Protein AF-A0A7Y2ETM9-F1 (afdb_monomer_lite)

pLDDT: mean 88.71, std 13.22, range [53.47, 98.69]

Radius of gyration: 26.14 Å; chains: 1; bounding box: 44×23×84 Å

Structure (mmCIF, N/CA/C/O backbone):
data_AF-A0A7Y2ETM9-F1
#
_entry.id   AF-A0A7Y2ETM9-F1
#
loop_
_atom_site.group_PDB
_atom_site.id
_atom_site.type_symbol
_atom_site.label_atom_id
_atom_site.label_alt_id
_atom_site.label_comp_id
_atom_site.label_asym_id
_atom_site.label_entity_id
_atom_site.label_seq_id
_atom_site.pdbx_PDB_ins_code
_atom_site.Cartn_x
_atom_site.Cartn_y
_atom_site.Cartn_z
_atom_site.occupancy
_atom_site.B_iso_or_equiv
_atom_site.auth_seq_id
_atom_site.auth_comp_id
_atom_site.auth_asym_id
_atom_site.auth_atom_id
_atom_site.pdbx_PDB_model_num
ATOM 1 N N . MET A 1 1 ? -27.172 3.423 -68.786 1.00 53.47 1 MET A N 1
ATOM 2 C CA . MET A 1 1 ? -26.127 3.683 -67.767 1.00 53.47 1 MET A CA 1
ATOM 3 C C . MET A 1 1 ? -26.675 4.003 -66.363 1.00 53.47 1 MET A C 1
ATOM 5 O O . MET A 1 1 ? -25.874 4.237 -65.476 1.00 53.47 1 MET A O 1
ATOM 9 N N . LEU A 1 2 ? -27.996 3.929 -66.103 1.00 55.03 2 LEU A N 1
ATOM 10 C CA . LEU A 1 2 ? -28.592 4.286 -64.797 1.00 55.03 2 LEU A CA 1
ATOM 11 C C . LEU A 1 2 ? -28.714 3.126 -63.775 1.00 55.03 2 LEU A C 1
ATOM 13 O O . LEU A 1 2 ? -28.946 3.377 -62.601 1.00 55.03 2 LEU A O 1
ATOM 17 N N . LYS A 1 3 ? -28.553 1.858 -64.195 1.00 55.28 3 LYS A N 1
ATOM 18 C CA . LYS A 1 3 ? -28.758 0.668 -63.333 1.00 55.28 3 LYS A CA 1
ATOM 19 C C . LYS A 1 3 ? -27.635 0.392 -62.321 1.00 55.28 3 LYS A C 1
ATOM 21 O O . LYS A 1 3 ? -27.879 -0.335 -61.372 1.00 55.28 3 LYS A O 1
ATOM 26 N N . ARG A 1 4 ? -26.440 0.968 -62.507 1.00 58.94 4 ARG A N 1
ATOM 27 C CA . ARG A 1 4 ? -25.284 0.769 -61.605 1.00 58.94 4 ARG A CA 1
ATOM 28 C C . ARG A 1 4 ? -25.157 1.836 -60.515 1.00 58.94 4 ARG A C 1
ATOM 30 O O . ARG A 1 4 ? -24.371 1.670 -59.595 1.00 58.94 4 ARG A O 1
ATOM 37 N N . LEU A 1 5 ? -25.942 2.913 -60.605 1.00 61.12 5 LEU A N 1
ATOM 38 C CA . LEU A 1 5 ? -25.989 3.982 -59.606 1.00 61.12 5 LEU A CA 1
ATOM 39 C C . LEU A 1 5 ? -26.428 3.489 -58.206 1.00 61.12 5 LEU A C 1
ATOM 41 O O . LEU A 1 5 ? -25.759 3.855 -57.244 1.00 61.12 5 LEU A O 1
ATOM 45 N N . PRO A 1 6 ? -27.470 2.636 -58.054 1.00 69.69 6 PRO A N 1
ATOM 46 C CA . PRO A 1 6 ? -27.851 2.121 -56.735 1.00 69.69 6 PRO A CA 1
ATOM 47 C C . PRO A 1 6 ? -26.841 1.108 -56.175 1.00 69.69 6 PRO A C 1
ATOM 49 O O . PRO A 1 6 ? -26.593 1.104 -54.974 1.00 69.69 6 PRO A O 1
ATOM 52 N N . GLU A 1 7 ? -26.213 0.293 -57.031 1.00 72.75 7 GLU A N 1
ATOM 53 C CA . GLU A 1 7 ? -25.158 -0.650 -56.622 1.00 72.75 7 GLU A CA 1
ATOM 54 C C . GLU A 1 7 ? -23.906 0.095 -56.136 1.00 72.75 7 GLU A C 1
ATOM 56 O O . GLU A 1 7 ? -23.335 -0.248 -55.105 1.00 72.75 7 GLU A O 1
ATOM 61 N N . MET A 1 8 ? -23.518 1.169 -56.830 1.00 74.88 8 MET A N 1
ATOM 62 C CA . MET A 1 8 ? -22.380 2.008 -56.450 1.00 74.88 8 MET A CA 1
ATOM 63 C C . MET A 1 8 ? -22.646 2.791 -55.155 1.00 74.88 8 MET A C 1
ATOM 65 O O . MET A 1 8 ? -21.741 2.944 -54.336 1.00 74.88 8 MET A O 1
ATOM 69 N N . LEU A 1 9 ? -23.889 3.235 -54.936 1.00 80.81 9 LEU A N 1
ATOM 70 C CA . LEU A 1 9 ? -24.309 3.894 -53.696 1.00 80.81 9 LEU A CA 1
ATOM 71 C C . LEU A 1 9 ? -24.274 2.932 -52.500 1.00 80.81 9 LEU A C 1
ATOM 73 O O . LEU A 1 9 ? -23.823 3.313 -51.424 1.00 80.81 9 LEU A O 1
ATOM 77 N N . LEU A 1 10 ? -24.703 1.681 -52.691 1.00 81.44 10 LEU A N 1
ATOM 78 C CA . LEU A 1 10 ? -24.667 0.658 -51.646 1.00 81.44 10 LEU A CA 1
ATOM 79 C C . LEU A 1 10 ? -23.226 0.317 -51.241 1.00 81.44 10 LEU A C 1
ATOM 81 O O . LEU A 1 10 ? -22.927 0.236 -50.053 1.00 81.44 10 LEU A O 1
ATOM 85 N N . VAL A 1 11 ? -22.321 0.179 -52.214 1.00 83.81 11 VAL A N 1
ATOM 86 C CA . VAL A 1 11 ? -20.891 -0.058 -51.950 1.00 83.81 11 VAL A CA 1
ATOM 87 C C . VAL A 1 11 ? -20.263 1.122 -51.204 1.00 83.81 11 VAL A C 1
ATOM 89 O O . VAL A 1 11 ? -19.508 0.909 -50.259 1.00 83.81 11 VAL A O 1
ATOM 92 N N . ALA A 1 12 ? -20.608 2.360 -51.572 1.00 82.75 12 ALA A N 1
ATOM 93 C CA . ALA A 1 12 ? -20.132 3.552 -50.872 1.00 82.75 12 ALA A CA 1
ATOM 94 C C . ALA A 1 12 ? -20.646 3.626 -49.423 1.00 82.75 12 ALA A C 1
ATOM 96 O O . ALA A 1 12 ? -19.886 3.972 -48.519 1.00 82.75 12 ALA A O 1
ATOM 97 N N . LEU A 1 13 ? -21.909 3.254 -49.190 1.00 82.31 13 LEU A N 1
ATOM 98 C CA . LEU A 1 13 ? -22.504 3.231 -47.853 1.00 82.31 13 LEU A CA 1
ATOM 99 C C . LEU A 1 13 ? -21.842 2.172 -46.959 1.00 82.31 13 LEU A C 1
ATOM 101 O O . LEU A 1 13 ? -21.514 2.454 -45.810 1.00 82.31 13 LEU A O 1
ATOM 105 N N . ILE A 1 14 ? -21.580 0.981 -47.505 1.00 81.12 14 ILE A N 1
ATOM 106 C CA . ILE A 1 14 ? -20.857 -0.085 -46.800 1.00 81.12 14 ILE A CA 1
ATOM 107 C C . ILE A 1 14 ? -19.425 0.369 -46.483 1.00 81.12 14 ILE A C 1
ATOM 109 O O . ILE A 1 14 ? -18.984 0.237 -45.344 1.00 81.12 14 ILE A O 1
ATOM 113 N N . ALA A 1 15 ? -18.716 0.978 -47.437 1.00 80.06 15 ALA A N 1
ATOM 114 C CA . ALA A 1 15 ? -17.361 1.483 -47.217 1.00 80.06 15 ALA A CA 1
ATOM 115 C C . ALA A 1 15 ? -17.297 2.546 -46.104 1.00 80.06 15 ALA A C 1
ATOM 117 O O . ALA A 1 15 ? -16.370 2.520 -45.301 1.00 80.06 15 ALA A O 1
ATOM 118 N N . MET A 1 16 ? -18.297 3.429 -45.996 1.00 77.19 16 MET A N 1
ATOM 119 C CA . MET A 1 16 ? -18.363 4.411 -44.905 1.00 77.19 16 MET A CA 1
ATOM 120 C C . MET A 1 16 ? -18.491 3.756 -43.524 1.00 77.19 16 MET A C 1
ATOM 122 O O . MET A 1 16 ? -17.871 4.238 -42.580 1.00 77.19 16 MET A O 1
ATOM 126 N N . THR A 1 17 ? -19.214 2.636 -43.403 1.00 73.88 17 THR A N 1
ATOM 127 C CA . THR A 1 17 ? -19.329 1.924 -42.114 1.00 73.88 17 THR A CA 1
ATOM 128 C C . THR A 1 17 ? -18.024 1.270 -41.656 1.00 73.88 17 THR A C 1
ATOM 130 O O . THR A 1 17 ? -17.819 1.107 -40.456 1.00 73.88 17 THR A O 1
ATOM 133 N N . PHE A 1 18 ? -17.108 0.948 -42.580 1.00 69.88 18 PHE A N 1
ATOM 134 C CA . PHE A 1 18 ? -15.798 0.384 -42.237 1.00 69.88 18 PHE A CA 1
ATOM 135 C C . PHE A 1 18 ? -14.802 1.426 -41.706 1.00 69.88 18 PHE A C 1
ATOM 137 O O . PHE A 1 18 ? -13.885 1.056 -40.982 1.00 69.88 18 PHE A O 1
ATOM 144 N N . VAL A 1 19 ? -14.973 2.715 -42.024 1.00 69.00 19 VAL A N 1
ATOM 145 C CA . VAL A 1 19 ? -14.042 3.773 -41.582 1.00 69.00 19 VAL A CA 1
ATOM 146 C C . VAL A 1 19 ? -14.442 4.352 -40.219 1.00 69.00 19 VAL A C 1
ATOM 148 O O . VAL A 1 19 ? -13.584 4.806 -39.472 1.00 69.00 19 VAL A O 1
ATOM 151 N N . SER A 1 20 ? -15.725 4.286 -39.846 1.00 65.56 20 SER A N 1
ATOM 152 C CA . SER A 1 20 ? -16.228 4.789 -38.557 1.00 65.56 20 SER A CA 1
ATOM 153 C C . SER A 1 20 ? -16.054 3.821 -37.377 1.00 65.56 20 SER A C 1
ATOM 155 O O . SER A 1 20 ? -16.451 4.155 -36.267 1.00 65.56 20 SER A O 1
ATOM 157 N N . GLY A 1 21 ? -15.525 2.612 -37.607 1.00 61.03 21 GLY A N 1
ATOM 158 C CA . GLY A 1 21 ? -15.309 1.595 -36.566 1.00 61.03 21 GLY A CA 1
ATOM 159 C C . GLY A 1 21 ? -13.915 1.610 -35.931 1.00 61.03 21 GLY A C 1
ATOM 160 O O . GLY A 1 21 ? -13.693 0.917 -34.944 1.00 61.03 21 GLY A O 1
ATOM 161 N N . CYS A 1 22 ? -12.980 2.386 -36.482 1.00 66.81 22 CYS A N 1
ATOM 162 C CA . CYS A 1 22 ? -11.663 2.607 -35.891 1.00 66.81 22 CYS A CA 1
ATOM 163 C C . CYS A 1 22 ? -11.718 3.825 -34.969 1.00 66.81 22 CYS A C 1
ATOM 165 O O . CYS A 1 22 ? -11.067 4.834 -35.231 1.00 66.81 22 CYS A O 1
ATOM 167 N N . ASP A 1 23 ? -12.512 3.737 -33.902 1.00 61.50 23 ASP A N 1
ATOM 168 C CA . ASP A 1 23 ? -12.234 4.562 -32.732 1.00 61.50 23 ASP A CA 1
ATOM 169 C C . ASP A 1 23 ? -10.942 3.989 -32.144 1.00 61.50 23 ASP A C 1
ATOM 171 O O . ASP A 1 23 ? -10.923 2.886 -31.590 1.00 61.50 23 ASP A O 1
ATOM 175 N N . GLY A 1 24 ? -9.820 4.636 -32.458 1.00 57.06 24 GLY A N 1
ATOM 176 C CA . GLY A 1 24 ? -8.525 4.224 -31.949 1.00 57.06 24 GLY A CA 1
ATOM 177 C C . GLY A 1 24 ? -8.601 4.319 -30.439 1.00 57.06 24 GLY A C 1
ATOM 178 O O . GLY A 1 24 ? -8.787 5.409 -29.910 1.00 57.06 24 GLY A O 1
ATOM 179 N N . LEU A 1 25 ? -8.482 3.185 -29.750 1.00 60.97 25 LEU A N 1
ATOM 180 C CA . LEU A 1 25 ? -8.190 3.202 -28.328 1.00 60.97 25 LEU A CA 1
ATOM 181 C C . LEU A 1 25 ? -6.837 3.904 -28.199 1.00 60.97 25 LEU A C 1
ATOM 183 O O . LEU A 1 25 ? -5.793 3.288 -28.408 1.00 60.97 25 LEU A O 1
ATOM 187 N N . GLU A 1 26 ? -6.860 5.212 -27.952 1.00 61.19 26 GLU A N 1
ATOM 188 C CA . GLU A 1 26 ? -5.692 5.946 -27.502 1.00 61.19 26 GLU A CA 1
ATOM 189 C C . GLU A 1 26 ? -5.338 5.343 -26.147 1.00 61.19 26 GLU A C 1
ATOM 191 O O . GLU A 1 26 ? -5.920 5.680 -25.115 1.00 61.19 26 GLU A O 1
ATOM 196 N N . VAL A 1 27 ? -4.431 4.365 -26.170 1.00 61.22 27 VAL A N 1
ATOM 197 C CA . VAL A 1 27 ? -3.746 3.901 -24.972 1.00 61.22 27 VAL A CA 1
ATOM 198 C C . VAL A 1 27 ? -2.970 5.115 -24.492 1.00 61.22 27 VAL A C 1
ATOM 200 O O . VAL A 1 27 ? -1.936 5.466 -25.058 1.00 61.22 27 VAL A O 1
ATOM 203 N N . GLN A 1 28 ? -3.540 5.841 -23.533 1.00 59.53 28 GLN A N 1
ATOM 204 C CA . GLN A 1 28 ? -2.815 6.914 -22.883 1.00 59.53 28 GLN A CA 1
ATOM 205 C C . GLN A 1 28 ? -1.636 6.264 -22.166 1.00 59.53 28 GLN A C 1
ATOM 207 O O . GLN A 1 28 ? -1.831 5.383 -21.332 1.00 59.53 28 GLN A O 1
ATOM 212 N N . ASP A 1 29 ? -0.432 6.691 -22.529 1.00 64.81 29 ASP A N 1
ATOM 213 C CA . ASP A 1 29 ? 0.829 6.279 -21.917 1.00 64.81 29 ASP A CA 1
ATOM 214 C C . ASP A 1 29 ? 0.952 6.957 -20.541 1.00 64.81 29 ASP A C 1
ATOM 216 O O . ASP A 1 29 ? 1.709 7.907 -20.340 1.00 64.81 29 ASP A O 1
ATOM 220 N N . ILE A 1 30 ? 0.056 6.583 -19.625 1.00 67.12 30 ILE A N 1
ATOM 221 C CA . ILE A 1 30 ? 0.067 7.026 -18.234 1.00 67.12 30 ILE A CA 1
ATOM 222 C C . ILE A 1 30 ? 0.805 5.951 -17.452 1.00 67.12 30 ILE A C 1
ATOM 224 O O . ILE A 1 30 ? 0.449 4.778 -17.533 1.00 67.12 30 ILE A O 1
ATOM 228 N N . ASP A 1 31 ? 1.794 6.358 -16.659 1.00 79.12 31 ASP A N 1
ATOM 229 C CA . ASP A 1 31 ? 2.451 5.462 -15.713 1.00 79.12 31 ASP A CA 1
ATOM 230 C C . ASP A 1 31 ? 1.409 4.861 -14.756 1.00 79.12 31 ASP A C 1
ATOM 232 O O . ASP A 1 31 ? 0.843 5.547 -13.898 1.00 79.12 31 ASP A O 1
ATOM 236 N N . GLU A 1 32 ? 1.148 3.564 -14.898 1.00 89.31 32 GLU A N 1
ATOM 237 C CA . GLU A 1 32 ? 0.271 2.832 -13.994 1.00 89.31 32 GLU A CA 1
ATOM 238 C C . GLU A 1 32 ? 1.086 2.173 -12.880 1.00 89.31 32 GLU A C 1
ATOM 240 O O . GLU A 1 32 ? 2.115 1.521 -13.095 1.00 89.31 32 GLU A O 1
ATOM 245 N N . PHE A 1 33 ? 0.578 2.305 -11.658 1.00 92.50 33 PHE A N 1
ATOM 246 C CA . PHE A 1 33 ? 1.206 1.779 -10.458 1.00 92.50 33 PHE A CA 1
ATOM 247 C C . PHE A 1 33 ? 0.308 0.748 -9.786 1.00 92.50 33 PHE A C 1
ATOM 249 O O . PHE A 1 33 ? -0.895 0.945 -9.617 1.00 92.50 33 PHE A O 1
ATOM 256 N N . VAL A 1 34 ? 0.923 -0.340 -9.342 1.00 94.31 34 VAL A N 1
ATOM 257 C CA . VAL A 1 34 ? 0.300 -1.387 -8.542 1.00 94.31 34 VAL A CA 1
ATOM 258 C C . VAL A 1 34 ? 0.785 -1.234 -7.108 1.00 94.31 34 VAL A C 1
ATOM 260 O O . VAL A 1 34 ? 1.984 -1.324 -6.832 1.00 94.31 34 VAL A O 1
ATOM 263 N N . VAL A 1 35 ? -0.164 -1.004 -6.204 1.00 95.81 35 VAL A N 1
ATOM 264 C CA . VAL A 1 35 ? 0.069 -0.853 -4.766 1.00 95.81 35 VAL A CA 1
ATOM 265 C C . VAL A 1 35 ? -0.629 -2.008 -4.054 1.00 95.81 35 VAL A C 1
ATOM 267 O O . VAL A 1 35 ? -1.852 -2.125 -4.121 1.00 95.81 35 VAL A O 1
ATOM 270 N N . GLU A 1 36 ? 0.123 -2.845 -3.344 1.00 95.44 36 GLU A N 1
ATOM 271 C CA . GLU A 1 36 ? -0.433 -4.002 -2.638 1.00 95.44 36 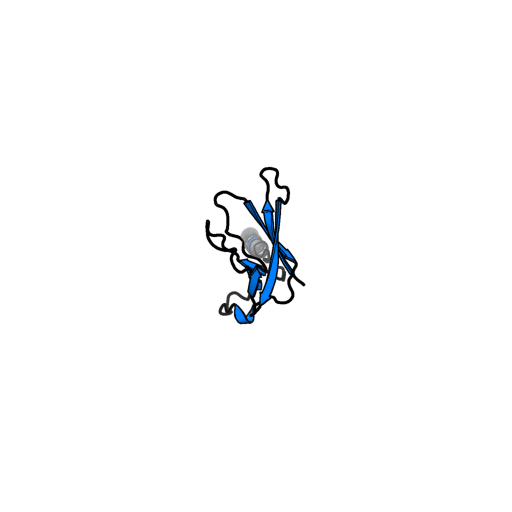GLU A CA 1
ATOM 272 C C . GLU A 1 36 ? -0.113 -3.962 -1.144 1.00 95.44 36 GLU A C 1
ATOM 274 O O . GLU A 1 36 ? 1.044 -3.822 -0.743 1.00 95.44 36 GLU A O 1
ATOM 279 N N . ALA A 1 37 ? -1.142 -4.149 -0.316 1.00 96.62 37 ALA A N 1
ATOM 280 C CA . ALA A 1 37 ? -1.023 -4.356 1.123 1.00 96.62 37 ALA A CA 1
ATOM 281 C C . ALA A 1 37 ? -2.268 -5.089 1.639 1.00 96.62 37 ALA A C 1
ATOM 283 O O . ALA A 1 37 ? -3.382 -4.572 1.559 1.00 96.62 37 ALA A O 1
ATOM 284 N N . TYR A 1 38 ? -2.090 -6.295 2.177 1.00 96.75 38 TYR A N 1
ATOM 285 C CA . TYR A 1 38 ? -3.204 -7.151 2.587 1.00 96.75 38 TYR A CA 1
ATOM 286 C C . TYR A 1 38 ? -3.320 -7.185 4.110 1.00 96.75 38 TYR A C 1
ATOM 288 O O . TYR A 1 38 ? -2.506 -7.799 4.798 1.00 96.75 38 TYR A O 1
ATOM 296 N N . LEU A 1 39 ? -4.334 -6.508 4.646 1.00 97.06 39 LEU A N 1
ATOM 297 C CA . LEU A 1 39 ? -4.600 -6.483 6.082 1.00 97.06 39 LEU A CA 1
ATOM 298 C C . LEU A 1 39 ? -5.274 -7.790 6.515 1.00 97.06 39 LEU A C 1
ATOM 300 O O . LEU A 1 39 ? -6.349 -8.132 6.026 1.00 97.06 39 LEU A O 1
ATOM 304 N N . ILE A 1 40 ? -4.668 -8.494 7.470 1.00 97.94 40 ILE A N 1
ATOM 305 C CA . ILE A 1 40 ? -5.231 -9.706 8.070 1.00 97.94 40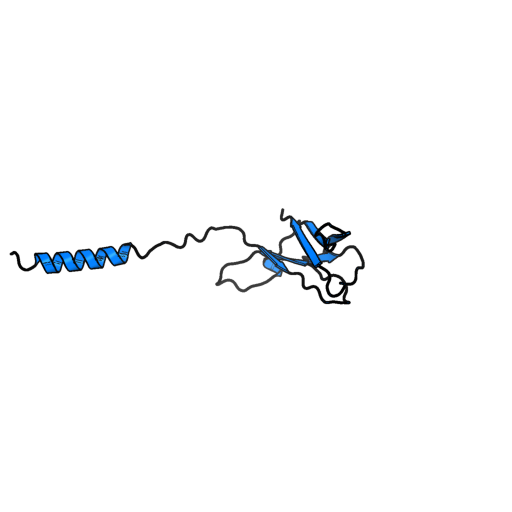 ILE A CA 1
ATOM 306 C C . ILE A 1 40 ? -5.480 -9.414 9.547 1.00 97.94 40 ILE A C 1
ATOM 308 O O . ILE A 1 40 ? -4.588 -8.967 10.259 1.00 97.94 40 ILE A O 1
ATOM 312 N N . ALA A 1 41 ? -6.706 -9.633 10.022 1.00 98.00 41 ALA A N 1
ATOM 313 C CA . ALA A 1 41 ? -7.051 -9.340 11.409 1.00 98.00 41 ALA A CA 1
ATOM 314 C C . ALA A 1 41 ? -6.168 -10.128 12.389 1.00 98.00 41 ALA A C 1
ATOM 316 O O . ALA A 1 41 ? -5.935 -11.323 12.213 1.00 98.00 41 ALA A O 1
ATOM 317 N N . ASN A 1 42 ? -5.738 -9.458 13.458 1.00 97.81 42 ASN A N 1
ATOM 318 C CA . ASN A 1 42 ? -4.856 -9.997 14.489 1.00 97.81 42 ASN A CA 1
ATOM 319 C C . ASN A 1 42 ? -3.483 -10.454 13.965 1.00 97.81 42 ASN A C 1
ATOM 321 O O . ASN A 1 42 ? -2.842 -11.296 14.592 1.00 97.81 42 ASN A O 1
ATOM 325 N N . THR A 1 43 ? -3.004 -9.889 12.854 1.00 98.00 43 THR A N 1
ATOM 326 C CA . THR A 1 43 ? -1.598 -9.978 12.438 1.00 98.00 43 THR A CA 1
ATOM 327 C C . THR A 1 43 ? -0.944 -8.608 12.499 1.00 98.00 43 THR A C 1
ATOM 329 O O . THR A 1 43 ? -1.626 -7.586 12.546 1.00 98.00 43 THR A O 1
ATOM 332 N N . GLN A 1 44 ? 0.385 -8.581 12.469 1.00 97.94 44 GLN A N 1
ATOM 333 C CA . GLN A 1 44 ? 1.135 -7.343 12.298 1.00 97.94 44 GLN A CA 1
ATOM 334 C C . GLN A 1 44 ? 0.727 -6.653 10.983 1.00 97.94 44 GLN A C 1
ATOM 336 O O . GLN A 1 44 ? 0.320 -7.330 10.031 1.00 97.94 44 GLN A O 1
ATOM 341 N N . LEU A 1 45 ? 0.832 -5.320 10.937 1.00 98.00 45 LEU A N 1
ATOM 342 C CA . LEU A 1 45 ? 0.683 -4.558 9.696 1.00 98.00 45 LEU A CA 1
ATOM 343 C C . LEU A 1 45 ? 1.523 -5.186 8.564 1.00 98.00 45 LEU A C 1
ATOM 345 O O . LEU A 1 45 ? 2.686 -5.535 8.796 1.00 98.00 45 LEU A O 1
ATOM 349 N N . PRO A 1 46 ? 0.945 -5.358 7.362 1.00 97.94 46 PRO A N 1
ATOM 350 C CA . PRO A 1 46 ? 1.632 -5.997 6.252 1.00 97.94 46 PRO A CA 1
ATOM 351 C C . PRO A 1 46 ? 2.731 -5.089 5.701 1.00 97.94 46 PRO A C 1
ATOM 353 O O . PRO A 1 46 ? 2.702 -3.876 5.884 1.00 97.94 46 PRO A O 1
ATOM 356 N N . VAL A 1 47 ? 3.665 -5.675 4.959 1.00 97.62 47 VAL A N 1
ATOM 357 C CA . VAL A 1 47 ? 4.525 -4.899 4.059 1.00 97.62 47 VAL A CA 1
ATOM 358 C C . VAL A 1 47 ? 3.692 -4.300 2.925 1.00 97.62 47 VAL A C 1
ATOM 360 O O . VAL A 1 47 ? 2.716 -4.910 2.482 1.00 97.62 47 VAL A O 1
ATOM 363 N N . VAL A 1 48 ? 4.097 -3.131 2.434 1.00 98.00 48 VAL A N 1
ATOM 364 C CA . VAL A 1 48 ? 3.535 -2.524 1.223 1.00 98.00 48 VAL A CA 1
ATOM 365 C C . VAL A 1 48 ? 4.464 -2.840 0.049 1.00 98.00 48 VAL A C 1
ATOM 367 O O . VAL A 1 48 ? 5.678 -2.624 0.119 1.00 98.00 48 VAL A O 1
ATOM 370 N N . ARG A 1 49 ? 3.890 -3.375 -1.031 1.00 97.38 49 ARG A N 1
ATOM 371 C CA . ARG A 1 49 ? 4.576 -3.624 -2.306 1.00 97.38 49 ARG A CA 1
ATOM 372 C C . ARG A 1 49 ? 4.156 -2.551 -3.297 1.00 97.38 49 ARG A C 1
ATOM 374 O O . ARG A 1 49 ? 2.961 -2.316 -3.465 1.00 97.38 49 ARG A O 1
ATOM 381 N N . LEU A 1 50 ? 5.132 -1.925 -3.946 1.00 96.75 50 LEU A N 1
ATOM 382 C CA . LEU A 1 50 ?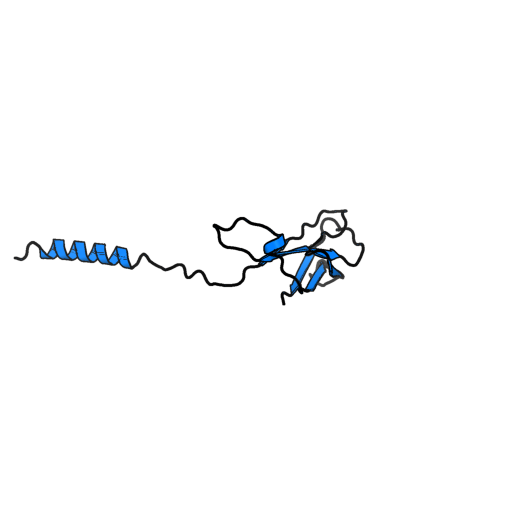 4.896 -0.892 -4.946 1.00 96.75 50 LEU A CA 1
ATOM 383 C C . LEU A 1 50 ? 5.656 -1.235 -6.224 1.00 96.75 50 LEU A C 1
ATOM 385 O O . LEU A 1 50 ? 6.873 -1.425 -6.201 1.00 96.75 50 LEU A O 1
ATOM 389 N N . SER A 1 51 ? 4.934 -1.327 -7.333 1.00 96.06 51 SER A N 1
ATOM 390 C CA . SER A 1 51 ? 5.515 -1.634 -8.640 1.00 96.06 51 SER A CA 1
ATOM 391 C C . SER A 1 51 ? 4.810 -0.881 -9.759 1.00 96.06 51 SER A C 1
ATOM 393 O O . SER A 1 51 ? 3.670 -0.461 -9.586 1.00 96.06 51 SER A O 1
ATOM 395 N N . ARG A 1 52 ? 5.468 -0.730 -10.906 1.00 93.69 52 ARG A N 1
ATOM 396 C CA . ARG A 1 52 ? 4.837 -0.281 -12.154 1.00 93.69 52 ARG A CA 1
ATOM 397 C C . ARG A 1 52 ? 4.189 -1.453 -12.888 1.00 93.69 52 ARG A C 1
ATOM 399 O O . ARG A 1 52 ? 4.565 -2.608 -12.666 1.00 93.69 52 ARG A O 1
ATOM 406 N N . THR A 1 53 ? 3.239 -1.162 -13.766 1.00 91.94 53 THR A N 1
ATOM 407 C CA . THR A 1 53 ? 2.797 -2.136 -14.770 1.00 91.94 53 THR A CA 1
ATOM 408 C C . THR A 1 53 ? 3.850 -2.274 -15.879 1.00 91.94 53 THR A C 1
ATOM 410 O O . THR A 1 53 ? 4.892 -1.614 -15.875 1.00 91.94 53 THR A O 1
ATOM 413 N N . THR A 1 54 ? 3.638 -3.221 -16.787 1.00 90.62 54 THR A N 1
ATOM 414 C CA . THR A 1 54 ? 4.509 -3.472 -17.938 1.00 90.62 54 THR A CA 1
ATOM 415 C C . THR A 1 54 ? 3.662 -3.975 -19.104 1.00 90.62 54 THR A C 1
ATOM 417 O O . THR A 1 54 ? 2.497 -4.328 -18.903 1.00 90.62 54 THR A O 1
ATOM 420 N N . ASP A 1 55 ? 4.239 -4.012 -20.305 1.00 88.19 55 ASP A N 1
ATOM 421 C CA . ASP A 1 55 ? 3.561 -4.479 -21.514 1.00 88.19 55 ASP A CA 1
ATOM 422 C C . ASP A 1 55 ? 2.981 -5.885 -21.335 1.00 88.19 55 ASP A C 1
ATOM 424 O O . ASP A 1 55 ? 3.577 -6.744 -20.682 1.00 88.19 55 ASP A O 1
ATOM 428 N N . LEU A 1 56 ? 1.852 -6.151 -21.995 1.00 86.88 56 LEU A N 1
ATOM 429 C CA . LEU A 1 56 ? 1.146 -7.436 -21.908 1.00 86.88 56 LEU A CA 1
ATOM 430 C C . LEU A 1 56 ? 2.013 -8.643 -22.297 1.00 86.88 56 LEU A C 1
ATOM 432 O O . LEU A 1 56 ? 1.848 -9.723 -21.732 1.00 86.88 56 LEU A O 1
ATOM 436 N N . ASP A 1 57 ? 2.940 -8.457 -23.238 1.00 91.38 57 ASP A N 1
ATOM 437 C CA . ASP A 1 57 ? 3.827 -9.516 -23.730 1.00 91.38 57 ASP A CA 1
ATOM 438 C C . ASP A 1 57 ? 5.119 -9.651 -22.900 1.00 91.38 57 ASP A C 1
ATOM 440 O O . ASP A 1 57 ? 5.941 -10.538 -23.158 1.00 91.38 57 ASP A O 1
ATOM 444 N N . THR A 1 58 ? 5.308 -8.801 -21.884 1.00 88.44 58 THR A N 1
ATOM 445 C CA . THR A 1 58 ? 6.468 -8.850 -20.990 1.00 88.44 58 THR A CA 1
ATOM 446 C C . THR A 1 58 ? 6.166 -9.730 -19.771 1.00 88.44 58 THR A C 1
ATOM 448 O O . THR A 1 58 ? 5.197 -9.488 -19.049 1.00 88.44 58 THR A O 1
ATOM 451 N N . PRO A 1 59 ? 7.000 -10.747 -19.465 1.00 90.56 59 PRO A N 1
ATOM 452 C CA . PRO A 1 59 ? 6.833 -11.540 -18.253 1.00 90.56 59 PRO A CA 1
ATOM 453 C C . PRO A 1 59 ? 6.899 -10.672 -16.993 1.00 90.56 59 PRO A C 1
ATOM 455 O O . PRO A 1 59 ? 7.881 -9.965 -16.761 1.00 90.56 59 PRO A O 1
ATOM 458 N N . TYR A 1 60 ? 5.881 -10.779 -16.139 1.00 89.38 60 TYR A N 1
ATOM 459 C CA . TYR A 1 60 ? 5.852 -10.050 -14.876 1.00 89.38 60 TYR A CA 1
ATOM 460 C C . TYR A 1 60 ? 6.989 -10.495 -13.943 1.00 89.38 60 TYR A C 1
ATOM 462 O O . TYR A 1 60 ? 7.095 -11.668 -13.573 1.00 89.38 60 TYR A O 1
AT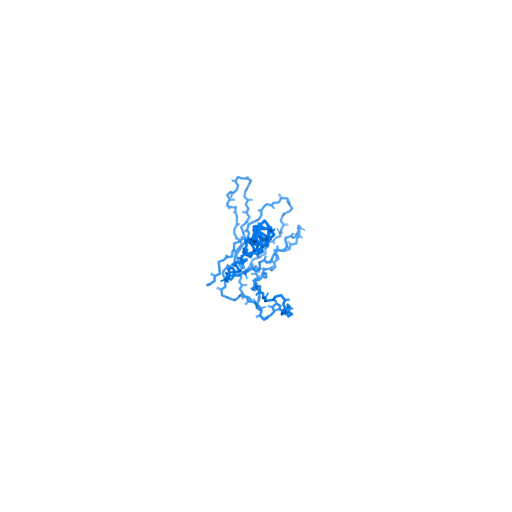OM 470 N N . ASN A 1 61 ? 7.810 -9.536 -13.511 1.00 92.06 61 ASN A N 1
ATOM 471 C CA . ASN A 1 61 ? 8.803 -9.716 -12.458 1.00 92.06 61 ASN A CA 1
ATOM 472 C C . ASN A 1 61 ? 8.837 -8.475 -11.561 1.00 92.06 61 ASN A C 1
ATOM 474 O O . ASN A 1 61 ? 9.323 -7.420 -11.967 1.00 92.06 61 ASN A O 1
ATOM 478 N N . PHE A 1 62 ? 8.371 -8.628 -10.320 1.00 92.12 62 PHE A N 1
ATOM 479 C CA . PHE A 1 62 ? 8.296 -7.540 -9.346 1.00 92.12 62 PHE A CA 1
ATOM 480 C C . PHE A 1 62 ? 9.622 -6.792 -9.160 1.00 92.12 62 PHE A C 1
ATOM 482 O O . PHE A 1 62 ? 9.632 -5.568 -9.135 1.00 92.12 62 PHE A O 1
ATOM 489 N N . THR A 1 63 ? 10.744 -7.507 -9.053 1.00 90.88 63 THR A N 1
ATOM 490 C CA . THR A 1 63 ? 12.048 -6.892 -8.765 1.00 90.88 63 THR A CA 1
ATOM 491 C C . THR A 1 63 ? 12.486 -5.927 -9.866 1.00 90.88 63 THR A C 1
ATOM 493 O O . THR A 1 63 ? 13.152 -4.939 -9.575 1.00 90.88 63 THR A O 1
ATOM 496 N N . ASN A 1 64 ? 12.075 -6.172 -11.111 1.00 92.94 64 ASN A N 1
ATOM 497 C CA . ASN A 1 64 ? 12.383 -5.296 -12.242 1.00 92.94 64 ASN A CA 1
ATOM 498 C C . ASN A 1 64 ? 11.446 -4.083 -12.327 1.00 92.94 64 ASN A C 1
ATOM 500 O O . ASN A 1 64 ? 11.763 -3.115 -13.009 1.00 92.94 64 ASN A O 1
ATOM 504 N N . LEU A 1 65 ? 10.292 -4.153 -11.662 1.00 94.81 65 LEU A N 1
ATOM 505 C CA . LEU A 1 65 ? 9.221 -3.164 -11.750 1.00 94.81 65 LEU A CA 1
ATOM 506 C C . LEU A 1 65 ? 9.056 -2.357 -10.460 1.00 94.81 65 LEU A C 1
ATOM 508 O O . LEU A 1 65 ? 8.142 -1.538 -10.384 1.00 94.81 65 LEU A O 1
ATOM 512 N N . VAL A 1 66 ? 9.902 -2.583 -9.449 1.00 96.19 66 VAL A N 1
ATOM 513 C CA . VAL A 1 66 ? 9.803 -1.898 -8.158 1.00 96.19 66 VAL A CA 1
ATOM 514 C C . VAL A 1 66 ? 9.857 -0.379 -8.329 1.00 96.19 66 VAL A C 1
ATOM 516 O O . VAL A 1 66 ? 10.600 0.170 -9.150 1.00 96.19 66 VAL A O 1
ATOM 519 N N . VAL A 1 67 ? 9.058 0.307 -7.523 1.00 95.56 67 VAL A N 1
ATOM 520 C CA . VAL A 1 67 ? 9.127 1.754 -7.356 1.00 95.56 67 VAL A CA 1
ATOM 521 C C . VAL A 1 67 ? 9.790 2.041 -6.019 1.00 95.56 67 VAL A C 1
ATOM 523 O O . VAL A 1 67 ? 9.255 1.686 -4.973 1.00 95.56 67 VAL A O 1
ATOM 526 N N . ASN A 1 68 ? 10.947 2.690 -6.090 1.00 95.62 68 ASN A N 1
ATOM 527 C CA . ASN A 1 68 ? 11.740 3.110 -4.940 1.00 95.62 68 ASN A CA 1
ATOM 528 C C . ASN A 1 68 ? 11.643 4.631 -4.763 1.00 95.62 68 ASN A C 1
ATOM 530 O O . ASN A 1 68 ? 11.328 5.354 -5.710 1.00 95.62 68 ASN A O 1
ATOM 534 N N . GLY A 1 69 ? 11.951 5.119 -3.565 1.00 95.94 69 GLY A N 1
ATOM 535 C CA . GLY A 1 69 ? 11.892 6.534 -3.201 1.00 95.94 69 GLY A CA 1
ATOM 536 C C . GLY A 1 69 ? 10.488 7.067 -2.906 1.00 95.94 69 GLY A C 1
ATOM 537 O O . GLY A 1 69 ? 10.338 8.272 -2.718 1.00 95.94 69 GLY A O 1
ATOM 538 N N . ALA A 1 70 ? 9.466 6.209 -2.855 1.00 96.56 70 ALA A N 1
ATOM 539 C CA . ALA A 1 70 ? 8.126 6.605 -2.439 1.00 96.56 70 ALA A CA 1
ATOM 540 C C . ALA A 1 70 ? 8.038 6.796 -0.920 1.00 96.56 70 ALA A C 1
ATOM 542 O O . ALA A 1 70 ? 8.835 6.263 -0.145 1.00 96.56 70 ALA A O 1
ATOM 543 N N . SER A 1 71 ? 7.024 7.540 -0.484 1.00 97.06 71 SER A N 1
ATOM 544 C CA . SER A 1 71 ? 6.643 7.597 0.926 1.00 97.06 71 SER A CA 1
ATOM 545 C C . SER A 1 71 ? 5.333 6.846 1.131 1.00 97.06 71 SER A C 1
ATOM 547 O O . SER A 1 71 ? 4.405 6.986 0.334 1.00 97.06 71 SER A O 1
ATOM 549 N N . ALA A 1 72 ? 5.257 6.026 2.180 1.00 97.94 72 ALA A N 1
ATOM 550 C CA . ALA A 1 72 ? 4.070 5.241 2.489 1.00 97.94 72 ALA A CA 1
ATOM 551 C C . ALA A 1 72 ? 3.667 5.401 3.959 1.00 97.94 72 ALA A C 1
ATOM 553 O O . ALA A 1 72 ? 4.502 5.431 4.869 1.00 97.94 72 ALA A O 1
ATOM 554 N N . ARG A 1 73 ? 2.358 5.480 4.200 1.00 98.00 73 ARG A N 1
ATOM 555 C CA . ARG A 1 73 ? 1.777 5.374 5.541 1.00 98.00 73 ARG A CA 1
ATOM 556 C C . ARG A 1 73 ? 0.430 4.676 5.496 1.00 98.00 73 ARG A C 1
ATOM 558 O O . ARG A 1 73 ? -0.296 4.774 4.509 1.00 98.00 73 ARG A O 1
ATOM 565 N N . ILE A 1 74 ? 0.068 4.027 6.594 1.00 98.38 74 ILE A N 1
ATOM 566 C CA . ILE A 1 74 ? -1.299 3.560 6.816 1.00 98.38 74 ILE A CA 1
ATOM 567 C C . ILE A 1 74 ? -1.903 4.352 7.967 1.00 98.38 74 ILE A C 1
ATOM 569 O O . ILE A 1 74 ? -1.342 4.379 9.057 1.00 98.38 74 ILE A O 1
ATOM 573 N N . ASP A 1 75 ? -3.067 4.942 7.737 1.00 98.50 75 ASP A N 1
ATOM 574 C CA . ASP A 1 75 ? -3.841 5.643 8.754 1.00 98.50 75 ASP A CA 1
ATOM 575 C C . ASP A 1 75 ? -4.962 4.727 9.263 1.00 98.50 75 ASP A C 1
ATOM 577 O O . ASP A 1 75 ? -5.733 4.178 8.477 1.00 98.50 75 ASP A O 1
ATOM 581 N N . LEU A 1 76 ? -5.062 4.548 10.578 1.00 98.56 76 LEU A N 1
ATOM 582 C CA . LEU A 1 76 ? -6.249 4.004 11.230 1.00 98.56 76 LEU A CA 1
ATOM 583 C C . LEU A 1 76 ? -7.293 5.110 11.335 1.00 98.56 76 LEU A C 1
ATOM 585 O O . LEU A 1 76 ? -7.004 6.194 11.845 1.00 98.56 76 LEU A O 1
ATOM 589 N N . LEU A 1 77 ? -8.513 4.812 10.901 1.00 98.69 77 LEU A N 1
ATOM 590 C CA . LEU A 1 77 ? -9.606 5.769 10.927 1.00 98.69 77 LEU A CA 1
ATOM 591 C C . LEU A 1 77 ? -10.565 5.519 12.098 1.00 98.69 77 LEU A C 1
ATOM 593 O O . LEU A 1 77 ? -10.863 4.377 12.484 1.00 98.69 77 LEU A O 1
ATOM 597 N N . SER A 1 78 ? -11.077 6.625 12.622 1.00 98.12 78 SER A N 1
ATOM 598 C CA . SER A 1 78 ? -12.246 6.698 13.491 1.00 98.12 78 SER A CA 1
ATOM 599 C C . SER A 1 78 ? -13.535 6.423 12.696 1.00 98.12 78 SER A C 1
ATOM 601 O O . SER A 1 78 ? -13.540 6.531 11.465 1.00 98.12 78 SER A O 1
ATOM 603 N N . PRO A 1 79 ? -14.667 6.119 13.362 1.00 97.06 79 PRO A N 1
ATOM 604 C CA . PRO A 1 79 ? -15.954 5.916 12.686 1.00 97.06 79 PRO A CA 1
ATOM 605 C C . PRO A 1 79 ? -16.454 7.123 11.878 1.00 97.06 79 PRO A C 1
ATOM 607 O O . PRO A 1 79 ? -17.221 6.949 10.937 1.00 97.06 79 PRO A O 1
ATOM 610 N N . ASP A 1 80 ? -16.027 8.336 12.233 1.00 97.06 80 ASP A N 1
ATOM 611 C CA . ASP A 1 80 ? -16.342 9.576 11.515 1.00 97.06 80 ASP A CA 1
ATOM 612 C C . ASP A 1 80 ? -15.402 9.853 10.323 1.00 97.06 80 ASP A C 1
ATOM 614 O O . ASP A 1 80 ? -15.557 10.856 9.629 1.00 97.06 80 ASP A O 1
ATOM 618 N N . GLY A 1 81 ? -14.434 8.965 10.070 1.00 96.75 81 GLY A N 1
ATOM 619 C CA . GLY A 1 81 ? -13.442 9.090 9.004 1.00 96.75 81 GLY A CA 1
ATOM 620 C C . GLY A 1 81 ? -12.228 9.953 9.358 1.00 96.75 81 GLY A C 1
ATOM 621 O O . GLY A 1 81 ? -11.333 10.089 8.521 1.00 96.75 81 GLY A O 1
ATOM 622 N N . SER A 1 82 ? -12.161 10.516 10.569 1.00 98.12 82 SER A N 1
ATOM 623 C CA . SER A 1 82 ? 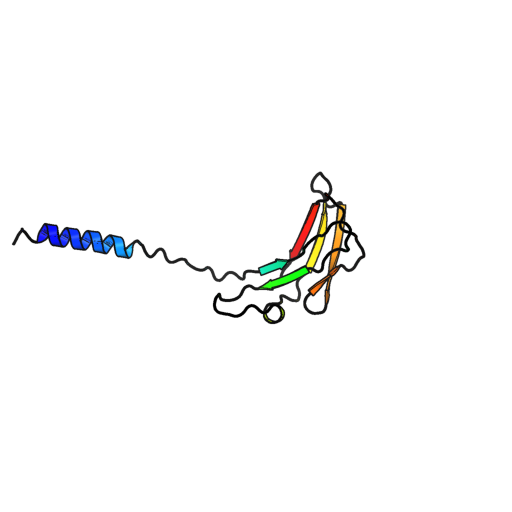-10.962 11.207 11.051 1.00 98.12 82 SER A CA 1
ATOM 624 C C . SER A 1 82 ? -9.809 10.226 11.288 1.00 98.12 82 SER A C 1
ATOM 626 O O . SER A 1 82 ? -10.020 9.040 11.549 1.00 98.12 82 SER A O 1
ATOM 628 N N . VAL A 1 83 ? -8.571 10.712 11.179 1.00 98.50 83 VAL A N 1
ATOM 629 C CA . VAL A 1 83 ? -7.380 9.904 11.469 1.00 98.50 83 VAL A CA 1
ATOM 630 C C . VAL A 1 83 ? -7.236 9.757 12.984 1.00 98.50 83 VAL A C 1
ATOM 632 O O . VAL A 1 83 ? -7.073 10.749 13.689 1.00 98.50 83 VAL A O 1
ATOM 635 N N . GLU A 1 84 ? -7.273 8.519 13.474 1.00 98.19 84 GLU A N 1
ATOM 636 C CA . GLU A 1 84 ? -7.021 8.177 14.880 1.00 98.19 84 GLU A CA 1
ATOM 637 C C . GLU A 1 84 ? -5.522 7.997 15.140 1.00 98.19 84 GLU A C 1
ATOM 639 O O . GLU A 1 84 ? -4.995 8.435 16.160 1.00 98.19 84 GLU A O 1
ATOM 644 N N . THR A 1 85 ? -4.815 7.322 14.230 1.00 98.12 85 THR A N 1
ATOM 645 C CA . THR A 1 85 ? -3.377 7.041 14.346 1.00 98.12 85 THR A CA 1
ATOM 646 C C . THR A 1 85 ? -2.772 6.798 12.967 1.00 98.12 85 THR A C 1
ATOM 648 O O . THR A 1 85 ? -3.412 6.182 12.119 1.00 98.12 85 THR A O 1
ATOM 651 N N . SER A 1 86 ? -1.526 7.223 12.766 1.00 98.25 86 SER A N 1
ATOM 652 C CA . SER A 1 86 ? -0.759 7.000 11.535 1.00 98.25 86 SER A CA 1
ATOM 653 C C . SER A 1 86 ? 0.425 6.070 11.783 1.00 98.25 86 SER A C 1
ATOM 655 O O . SER A 1 86 ? 1.173 6.246 12.745 1.00 98.25 86 SER A O 1
ATOM 657 N N . PHE A 1 87 ? 0.630 5.114 10.882 1.00 98.38 87 PHE A N 1
ATOM 658 C CA . PHE A 1 87 ? 1.746 4.174 10.898 1.00 98.38 87 PHE A CA 1
ATOM 659 C C . PHE A 1 87 ? 2.653 4.457 9.708 1.00 98.38 87 PHE A C 1
ATOM 661 O O . PHE A 1 87 ? 2.245 4.290 8.558 1.00 98.38 87 PHE A O 1
ATOM 668 N N . LEU A 1 88 ? 3.874 4.905 9.994 1.00 98.31 88 LEU A N 1
ATOM 669 C CA . LEU A 1 88 ? 4.881 5.205 8.980 1.00 98.31 88 LEU A CA 1
ATOM 670 C C . LEU A 1 88 ? 5.563 3.933 8.482 1.00 98.31 88 LEU A C 1
ATOM 672 O O . LEU A 1 88 ? 5.728 2.966 9.235 1.00 98.31 88 LEU A O 1
ATOM 676 N N . TYR A 1 89 ? 5.976 3.977 7.220 1.00 98.44 89 TYR A N 1
ATOM 677 C CA . TYR A 1 89 ? 6.709 2.908 6.566 1.00 98.44 89 TYR A CA 1
ATOM 678 C C . TYR A 1 89 ? 8.081 3.398 6.115 1.00 98.44 89 TYR A C 1
ATOM 680 O O . TYR A 1 89 ? 8.246 4.556 5.736 1.00 98.44 89 TYR A O 1
ATOM 688 N N . GLU A 1 90 ? 9.050 2.492 6.139 1.00 98.06 90 GLU A N 1
ATOM 689 C CA . GLU A 1 90 ? 10.399 2.706 5.628 1.00 98.06 90 GLU A CA 1
ATOM 690 C C . GLU A 1 90 ? 10.696 1.746 4.478 1.00 98.06 90 GLU A C 1
ATOM 692 O O . GLU A 1 90 ? 10.285 0.585 4.491 1.00 98.06 90 GLU A O 1
ATOM 697 N N . GLU A 1 91 ? 11.416 2.235 3.476 1.00 97.62 91 GLU A N 1
ATOM 698 C CA . GLU A 1 91 ? 11.880 1.401 2.375 1.00 97.62 91 GLU A CA 1
ATOM 699 C C . GLU A 1 91 ? 13.044 0.514 2.832 1.00 97.62 91 GLU A C 1
ATOM 701 O O . GLU A 1 91 ? 14.042 0.996 3.372 1.00 97.62 91 GLU A O 1
ATOM 706 N N . ARG A 1 92 ? 12.926 -0.794 2.602 1.00 97.00 92 ARG A N 1
ATOM 707 C CA . ARG A 1 92 ? 13.970 -1.790 2.839 1.00 97.00 92 ARG A CA 1
ATOM 708 C C . ARG A 1 92 ? 13.795 -2.960 1.881 1.00 97.00 92 ARG A C 1
ATOM 710 O O . ARG A 1 92 ? 12.717 -3.545 1.800 1.00 97.00 92 ARG A O 1
ATOM 717 N N . ASP A 1 93 ? 14.873 -3.324 1.192 1.00 94.06 93 ASP A N 1
ATOM 718 C CA . ASP A 1 93 ? 14.908 -4.458 0.264 1.00 94.06 93 ASP A CA 1
ATOM 719 C C . ASP A 1 93 ? 13.785 -4.406 -0.792 1.00 94.06 93 ASP A C 1
ATOM 721 O O . ASP A 1 93 ? 13.105 -5.405 -1.030 1.00 94.06 93 ASP A O 1
ATOM 725 N N . ASN A 1 94 ? 13.585 -3.239 -1.430 1.00 95.19 94 ASN A N 1
ATOM 726 C CA . ASN A 1 94 ? 12.568 -3.017 -2.476 1.00 95.19 94 ASN A CA 1
ATOM 727 C C . ASN A 1 94 ? 11.111 -3.187 -1.984 1.00 95.19 94 ASN A C 1
ATOM 729 O O . ASN A 1 94 ? 10.198 -3.447 -2.770 1.00 95.19 94 ASN A O 1
ATOM 733 N N . LEU A 1 95 ? 10.894 -3.083 -0.672 1.00 97.00 95 LEU A N 1
ATOM 734 C CA . LEU A 1 95 ? 9.599 -3.176 -0.003 1.00 97.00 95 LEU A CA 1
ATOM 735 C C . LEU A 1 95 ? 9.471 -2.061 1.030 1.00 97.00 95 LEU A C 1
ATOM 737 O O . LEU A 1 95 ? 10.467 -1.571 1.554 1.00 97.00 95 LEU A O 1
ATOM 741 N N . TYR A 1 96 ? 8.241 -1.712 1.386 1.00 98.00 96 TYR A N 1
ATOM 742 C CA . TYR A 1 96 ? 7.973 -0.748 2.445 1.00 98.00 96 TYR A CA 1
ATOM 743 C C . TYR A 1 96 ? 7.512 -1.493 3.698 1.00 98.00 96 TYR A C 1
ATOM 745 O O . TYR A 1 96 ? 6.490 -2.184 3.687 1.00 98.00 96 TYR A O 1
ATOM 753 N N . TRP A 1 97 ? 8.267 -1.359 4.786 1.00 98.25 97 TRP A N 1
ATOM 754 C CA . TRP A 1 97 ? 8.041 -2.045 6.058 1.00 98.25 97 TRP A CA 1
ATOM 755 C C . TRP A 1 97 ? 7.503 -1.080 7.113 1.00 98.25 97 TRP A C 1
ATOM 757 O O . TRP A 1 97 ? 7.972 0.055 7.180 1.00 98.25 97 TRP A O 1
ATOM 767 N N . PRO A 1 98 ? 6.560 -1.503 7.972 1.00 97.88 98 PRO A N 1
ATOM 768 C CA . PRO A 1 98 ? 6.087 -0.655 9.057 1.00 97.88 98 PRO A CA 1
ATOM 769 C C . PRO A 1 98 ? 7.217 -0.408 10.068 1.00 97.88 98 PRO A C 1
ATOM 771 O O . PRO A 1 98 ? 7.858 -1.347 10.537 1.00 97.88 98 PRO A O 1
ATOM 774 N N . VAL A 1 99 ? 7.429 0.855 10.447 1.00 97.38 99 VAL A N 1
ATOM 775 C CA . VAL A 1 99 ? 8.462 1.249 11.429 1.00 97.38 99 VAL A CA 1
ATOM 776 C C . VAL A 1 99 ? 8.093 0.798 12.853 1.00 97.38 99 VAL A C 1
ATOM 778 O O . VAL A 1 99 ? 8.958 0.624 13.710 1.00 97.38 99 VAL A O 1
ATOM 781 N N . GLY A 1 100 ? 6.798 0.603 13.123 1.00 93.06 100 GLY A N 1
ATOM 782 C CA . GLY A 1 100 ? 6.269 0.253 14.440 1.00 93.06 100 GLY A CA 1
ATOM 783 C C . GLY A 1 100 ? 5.506 -1.069 14.478 1.00 93.06 100 GLY A C 1
ATOM 784 O O . GLY A 1 100 ? 5.056 -1.602 13.463 1.00 93.06 100 GLY A O 1
ATOM 785 N N . ASN A 1 101 ? 5.296 -1.567 15.696 1.00 94.00 101 ASN A N 1
ATOM 786 C CA . ASN A 1 101 ? 4.445 -2.725 15.941 1.00 94.00 101 ASN A CA 1
ATOM 787 C C . ASN A 1 101 ? 2.989 -2.277 16.087 1.00 94.00 101 ASN A C 1
ATOM 789 O O . ASN A 1 101 ? 2.669 -1.474 16.961 1.00 94.00 101 ASN A O 1
ATOM 793 N N . HIS A 1 102 ? 2.114 -2.808 15.239 1.00 97.38 102 HIS A N 1
ATOM 794 C CA . HIS A 1 102 ? 0.674 -2.609 15.324 1.00 97.38 102 HIS A CA 1
ATOM 795 C C . HIS A 1 102 ? -0.016 -3.837 14.764 1.00 97.38 102 HIS A C 1
ATOM 797 O O . HIS A 1 102 ? 0.250 -4.255 13.634 1.00 97.38 102 HIS A O 1
ATOM 803 N N . MET A 1 103 ? -0.923 -4.388 15.559 1.00 98.19 103 MET A N 1
ATOM 804 C CA . MET A 1 103 ? -1.752 -5.500 15.134 1.00 98.19 103 MET A CA 1
ATOM 805 C C . MET A 1 103 ? -2.995 -4.943 14.452 1.00 98.19 103 MET A C 1
ATOM 807 O O . MET A 1 103 ? -3.687 -4.077 14.990 1.00 98.19 103 MET A O 1
ATOM 811 N N . VAL A 1 104 ? -3.295 -5.457 13.266 1.00 98.38 104 VAL A N 1
ATOM 812 C CA . VAL A 1 104 ? -4.506 -5.115 12.528 1.00 98.38 104 VAL A CA 1
ATOM 813 C C . VAL A 1 104 ? -5.717 -5.488 13.376 1.00 98.38 104 VAL A C 1
ATOM 815 O O . VAL A 1 104 ? -5.939 -6.654 13.707 1.00 98.38 104 VAL A O 1
ATOM 818 N N . MET A 1 105 ? -6.518 -4.487 13.713 1.00 98.38 105 MET A N 1
ATOM 819 C CA . MET A 1 105 ? -7.724 -4.659 14.499 1.00 98.38 105 MET A CA 1
ATOM 820 C C . MET A 1 105 ? -8.871 -5.129 13.597 1.00 98.38 105 MET A C 1
ATOM 822 O O . MET A 1 105 ? -9.099 -4.534 12.538 1.00 98.38 105 MET A O 1
ATOM 826 N N . PRO A 1 106 ? -9.619 -6.171 13.994 1.00 98.06 106 PRO A N 1
ATOM 827 C CA . PRO A 1 106 ? -10.773 -6.627 13.231 1.00 98.06 106 PRO A CA 1
ATOM 828 C C . PRO A 1 106 ? -11.840 -5.529 13.145 1.00 98.06 106 PRO A C 1
ATOM 830 O O . PRO A 1 106 ? -12.040 -4.771 14.092 1.00 98.06 106 PRO A O 1
ATOM 833 N N . ALA A 1 107 ? -12.548 -5.476 12.012 1.00 96.69 107 ALA A N 1
ATOM 834 C CA . ALA A 1 107 ? -13.653 -4.542 11.765 1.00 96.69 107 ALA A CA 1
ATOM 835 C C . ALA A 1 107 ? -13.297 -3.048 11.938 1.00 96.69 107 ALA A C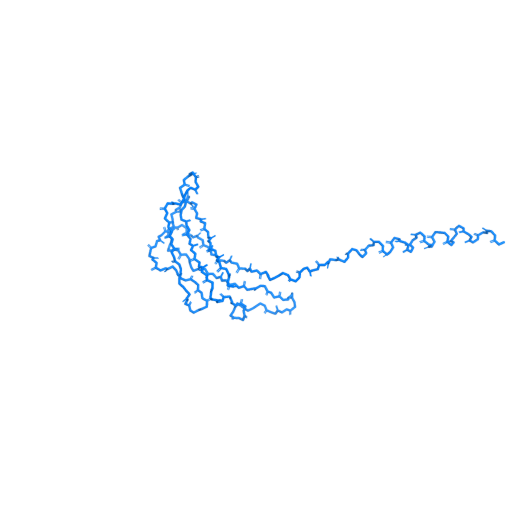 1
ATOM 837 O O . ALA A 1 107 ? -14.168 -2.223 12.211 1.00 96.69 107 ALA A O 1
ATOM 838 N N . ARG A 1 108 ? -12.019 -2.690 11.768 1.00 97.88 108 ARG A N 1
ATOM 839 C CA . ARG A 1 108 ? -11.546 -1.303 11.726 1.00 97.88 108 ARG A CA 1
ATOM 840 C C . ARG A 1 108 ? -11.179 -0.906 10.300 1.00 97.88 108 ARG A C 1
ATOM 842 O O . ARG A 1 108 ? -10.763 -1.744 9.502 1.00 97.88 108 ARG A O 1
ATOM 849 N N . THR A 1 109 ? -11.315 0.381 9.999 1.00 98.19 109 THR A N 1
ATOM 850 C CA . THR A 1 109 ? -10.969 0.936 8.689 1.00 98.19 109 THR A CA 1
ATOM 851 C C . THR A 1 109 ? -9.560 1.496 8.719 1.00 98.19 109 THR A C 1
ATOM 853 O O . THR A 1 109 ? -9.209 2.285 9.595 1.00 98.19 109 THR A O 1
ATOM 856 N N . TYR A 1 110 ? -8.778 1.107 7.723 1.00 98.25 110 TYR A N 1
ATOM 857 C CA . TYR A 1 110 ? -7.432 1.598 7.497 1.00 98.25 110 TYR A CA 1
ATOM 858 C C . TYR A 1 110 ? -7.361 2.221 6.106 1.00 98.25 110 TYR A C 1
ATOM 860 O O . TYR A 1 110 ? -8.021 1.749 5.179 1.00 98.25 110 TYR A O 1
ATOM 868 N N . LYS A 1 111 ? -6.549 3.263 5.954 1.00 98.00 111 LYS A N 1
ATOM 869 C CA . LYS A 1 111 ? -6.333 3.955 4.688 1.00 98.00 111 LYS A CA 1
ATOM 870 C C . LYS A 1 111 ? -4.852 3.961 4.352 1.00 98.00 111 LYS A C 1
ATOM 872 O O . LYS A 1 111 ? -4.050 4.506 5.103 1.00 98.00 111 LYS A O 1
ATOM 877 N N . LEU A 1 112 ? -4.503 3.355 3.223 1.00 97.62 112 LEU A N 1
ATOM 878 C CA . LEU A 1 112 ? -3.153 3.407 2.682 1.00 97.62 112 LEU A CA 1
ATOM 879 C C . LEU A 1 112 ? -2.955 4.717 1.914 1.00 97.62 112 LEU A C 1
ATOM 881 O O . LEU A 1 112 ? -3.786 5.103 1.093 1.00 97.62 112 LEU A O 1
ATOM 885 N N . HIS A 1 113 ? -1.842 5.376 2.195 1.00 97.44 113 HIS A N 1
ATOM 886 C CA . HIS A 1 113 ? -1.351 6.550 1.498 1.00 97.44 113 HIS A CA 1
ATOM 887 C C . HIS A 1 113 ? 0.020 6.227 0.922 1.00 97.44 113 HIS A C 1
ATOM 889 O O . HIS A 1 113 ? 0.894 5.761 1.654 1.00 97.44 113 HIS A O 1
ATOM 895 N N . VAL A 1 114 ? 0.188 6.485 -0.373 1.00 96.81 114 VAL A N 1
ATOM 896 C CA . VAL A 1 114 ? 1.463 6.354 -1.075 1.00 96.81 114 VAL A CA 1
ATOM 897 C C . VAL A 1 114 ? 1.664 7.605 -1.912 1.00 96.81 114 VAL A C 1
ATOM 899 O O . VAL A 1 114 ? 0.822 7.917 -2.752 1.00 96.81 114 VAL A O 1
ATOM 902 N N . ASP A 1 115 ? 2.771 8.296 -1.672 1.00 96.19 115 ASP A N 1
ATOM 903 C CA . ASP A 1 115 ? 3.222 9.420 -2.483 1.00 96.19 115 ASP A CA 1
ATOM 904 C C . ASP A 1 115 ? 4.408 8.937 -3.322 1.00 96.19 115 ASP A C 1
ATOM 906 O O . ASP A 1 115 ? 5.450 8.549 -2.782 1.00 96.19 115 ASP A O 1
ATOM 910 N N . ILE A 1 116 ? 4.200 8.892 -4.636 1.00 92.75 116 ILE A N 1
ATOM 911 C CA . ILE A 1 116 ? 5.161 8.403 -5.629 1.00 92.75 116 ILE A CA 1
ATOM 912 C C . ILE A 1 116 ? 6.077 9.577 -6.036 1.00 92.75 116 ILE A C 1
ATOM 914 O O . ILE A 1 116 ? 5.559 10.689 -6.175 1.00 92.75 116 ILE A O 1
ATOM 918 N N . PRO A 1 117 ? 7.404 9.367 -6.167 1.00 87.00 117 PRO A N 1
ATOM 919 C CA . PRO A 1 117 ? 8.366 10.426 -6.482 1.00 87.00 117 PRO A CA 1
ATOM 920 C C . PRO A 1 117 ? 8.259 10.971 -7.910 1.00 87.00 117 PRO A C 1
ATOM 922 O O . PRO A 1 117 ? 7.775 10.236 -8.802 1.00 87.00 117 PRO A O 1
#

Foldseek 3Di:
DPPCVVVVVVVVVVVVVVVVPCPPPPPPPDWAKDWDFDADAQAWGGKIFIFTDDDPPDDDDSVVGFAPPKWKKKFWADPVRDGPDIWGWDDDPSITHTPDTDGRHPPTDMDMDIGGD

Secondary structure (DSSP, 8-state):
--TTHHHHHHHHHHHHHHHTT-----------EEEE----TTSBPPPBEEEE---TTSPP-HHHHB--S-EEEEEEEPTTS-EEEEEEEEEETTEEEESS--BPPTT--EEEEEE--

Sequence (117 aa):
MLKRLPEMLLVALIAMTFVSGCDGLEVQDIDEFVVEAYLIANTQLPVVRLSRTTDLDTPYNFTNLVVNGASARIDLLSPDGSVETSFLYEERDNLYWPVGNHMVMPARTYKLHVDIP